Protein AF-A0AAE8EPE5-F1 (afdb_monomer_lite)

Structure (mmCIF, N/CA/C/O backbone):
data_AF-A0AAE8EPE5-F1
#
_entry.id   AF-A0AAE8EPE5-F1
#
loop_
_atom_site.group_PDB
_atom_site.id
_atom_site.type_symbol
_atom_site.label_atom_id
_atom_site.label_alt_id
_atom_site.label_comp_id
_atom_site.label_asym_id
_atom_site.label_entity_id
_atom_site.label_seq_id
_atom_site.pdbx_PDB_ins_code
_atom_site.Cartn_x
_atom_site.Cartn_y
_atom_site.Cartn_z
_atom_site.occupancy
_atom_site.B_iso_or_equiv
_atom_site.auth_seq_id
_atom_site.auth_comp_id
_atom_site.auth_asym_id
_atom_site.auth_atom_id
_atom_site.pdbx_PDB_model_num
ATOM 1 N N . MET A 1 1 ? 23.781 6.817 -7.89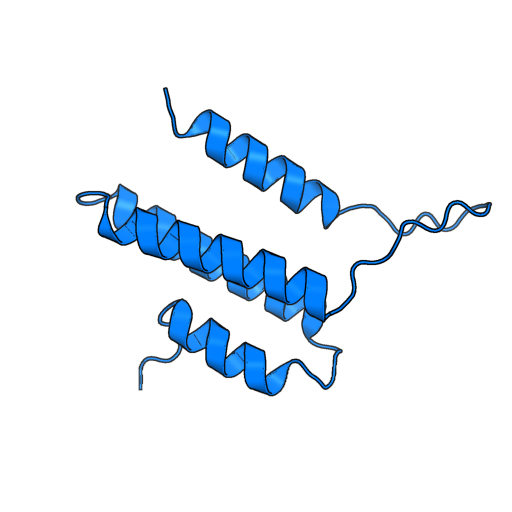5 1.00 42.94 1 MET A N 1
ATOM 2 C CA . MET A 1 1 ? 23.795 6.710 -6.418 1.00 42.94 1 MET A CA 1
ATOM 3 C C . MET A 1 1 ? 22.390 7.028 -5.912 1.00 42.94 1 MET A C 1
ATOM 5 O O . MET A 1 1 ? 22.169 8.145 -5.475 1.00 42.94 1 MET A O 1
ATOM 9 N N . THR A 1 2 ? 21.420 6.117 -6.054 1.00 46.47 2 THR A N 1
ATOM 10 C CA . THR A 1 2 ? 19.996 6.486 -5.844 1.00 46.47 2 THR A CA 1
ATOM 11 C C . THR A 1 2 ? 19.130 5.378 -5.239 1.00 46.47 2 THR A C 1
ATOM 13 O O . THR A 1 2 ? 18.281 5.682 -4.417 1.00 46.47 2 THR A O 1
ATOM 16 N N . ALA A 1 3 ? 19.396 4.097 -5.518 1.00 38.91 3 ALA A N 1
ATOM 17 C CA . ALA A 1 3 ? 18.581 3.006 -4.965 1.00 38.91 3 ALA A CA 1
ATOM 18 C C . ALA A 1 3 ? 18.785 2.762 -3.452 1.00 38.91 3 ALA A C 1
ATOM 20 O O . ALA A 1 3 ? 17.855 2.378 -2.754 1.00 38.91 3 ALA A O 1
ATOM 21 N N . VAL A 1 4 ? 19.992 3.002 -2.922 1.00 40.97 4 VAL A N 1
ATOM 22 C CA . VAL A 1 4 ? 20.314 2.709 -1.508 1.00 40.97 4 VAL A CA 1
ATOM 23 C C . VAL A 1 4 ? 19.598 3.669 -0.549 1.00 40.97 4 VAL A C 1
ATOM 25 O O . VAL A 1 4 ? 19.087 3.232 0.475 1.00 40.97 4 VAL A O 1
ATOM 28 N N . ALA A 1 5 ? 19.485 4.950 -0.915 1.00 42.41 5 ALA A N 1
ATOM 29 C CA . ALA A 1 5 ? 18.816 5.953 -0.085 1.00 42.41 5 ALA A CA 1
ATOM 30 C C . ALA A 1 5 ? 17.290 5.742 -0.021 1.00 42.41 5 ALA A C 1
ATOM 32 O O . ALA A 1 5 ? 16.684 5.939 1.029 1.00 42.41 5 ALA A O 1
ATOM 33 N N . GLU A 1 6 ? 16.664 5.297 -1.117 1.00 43.16 6 GLU A N 1
ATOM 34 C CA . GLU A 1 6 ? 15.231 4.968 -1.132 1.00 43.16 6 GLU A CA 1
ATOM 35 C C . GLU A 1 6 ? 14.929 3.743 -0.254 1.00 43.16 6 GLU A C 1
ATOM 37 O O . GLU A 1 6 ? 13.972 3.760 0.521 1.00 43.16 6 GLU A O 1
ATOM 42 N N . ILE A 1 7 ? 15.793 2.720 -0.293 1.00 44.91 7 ILE A N 1
ATOM 43 C CA . ILE A 1 7 ? 15.673 1.520 0.550 1.00 44.91 7 ILE A CA 1
ATOM 44 C C . ILE A 1 7 ? 15.849 1.858 2.037 1.00 44.91 7 ILE A C 1
ATOM 46 O O . ILE A 1 7 ? 15.122 1.311 2.864 1.00 44.91 7 ILE A O 1
ATOM 50 N N . GLU A 1 8 ? 16.751 2.776 2.397 1.00 43.47 8 GLU A N 1
ATOM 51 C CA . GLU A 1 8 ? 16.912 3.236 3.784 1.00 43.47 8 GLU A CA 1
ATOM 52 C C . GLU A 1 8 ? 15.668 3.969 4.303 1.00 43.47 8 GLU A C 1
ATOM 54 O O . GLU A 1 8 ? 15.232 3.702 5.421 1.00 43.47 8 GLU A O 1
ATOM 59 N N . VAL A 1 9 ? 15.031 4.823 3.492 1.00 53.75 9 VAL A N 1
ATOM 60 C CA . VAL A 1 9 ? 13.784 5.511 3.879 1.00 53.75 9 VAL A CA 1
ATOM 61 C C . VAL A 1 9 ? 12.643 4.514 4.083 1.00 53.75 9 VAL A C 1
ATOM 63 O O . VAL A 1 9 ? 11.910 4.605 5.072 1.00 53.75 9 VAL A O 1
ATOM 66 N N . ILE A 1 10 ? 12.518 3.526 3.195 1.00 48.41 10 ILE A N 1
ATOM 67 C CA . ILE A 1 10 ? 11.511 2.465 3.311 1.00 48.41 10 ILE A CA 1
ATOM 68 C C . ILE A 1 10 ? 11.803 1.593 4.538 1.00 48.41 10 ILE A C 1
ATOM 70 O O . ILE A 1 10 ? 10.889 1.302 5.304 1.00 48.41 10 ILE A O 1
ATOM 74 N N . ALA A 1 11 ? 13.062 1.232 4.798 1.00 47.78 11 ALA A N 1
ATOM 75 C CA . ALA A 1 11 ? 13.461 0.465 5.978 1.00 47.78 11 ALA A CA 1
ATOM 76 C C . ALA A 1 11 ? 13.206 1.232 7.288 1.00 47.78 11 ALA A C 1
ATOM 78 O O . ALA A 1 11 ? 12.715 0.644 8.254 1.00 47.78 11 ALA A O 1
ATOM 79 N N . GLN A 1 12 ? 13.452 2.545 7.317 1.00 52.09 12 GLN A N 1
ATOM 80 C CA . GLN A 1 12 ? 13.148 3.411 8.460 1.00 52.09 12 GLN A CA 1
ATOM 81 C C . GLN A 1 12 ? 11.633 3.466 8.722 1.00 52.09 12 GLN A C 1
ATOM 83 O O . GLN A 1 12 ? 11.183 3.338 9.864 1.00 52.09 12 GLN A O 1
ATOM 88 N N . GLN A 1 13 ? 10.820 3.574 7.669 1.00 53.66 13 GLN A N 1
ATOM 89 C CA . GLN A 1 13 ? 9.360 3.597 7.786 1.00 53.66 13 GLN A CA 1
ATOM 90 C C . GLN A 1 13 ? 8.790 2.220 8.162 1.00 53.66 13 GLN A C 1
ATOM 92 O O . GLN A 1 13 ? 7.929 2.137 9.032 1.00 53.66 13 GLN A O 1
ATOM 97 N N . VAL A 1 14 ? 9.343 1.124 7.635 1.00 46.06 14 VAL A N 1
ATOM 98 C CA . VAL A 1 14 ? 9.014 -0.260 8.031 1.00 46.06 14 VAL A CA 1
ATOM 99 C C . VAL A 1 14 ? 9.445 -0.563 9.473 1.00 46.06 14 VAL A C 1
ATOM 101 O O . VAL A 1 14 ? 8.741 -1.278 10.184 1.00 46.06 14 VAL A O 1
ATOM 104 N N . SER A 1 15 ? 10.539 0.024 9.968 1.00 47.22 15 SER A N 1
ATOM 105 C CA . SER A 1 15 ? 10.920 -0.083 11.387 1.00 47.22 15 SER A CA 1
ATOM 106 C C . SER A 1 15 ? 9.913 0.598 12.321 1.00 47.22 15 SER A C 1
ATOM 108 O O . SER A 1 15 ? 9.719 0.146 13.447 1.00 47.22 15 SER A O 1
ATOM 110 N N . THR A 1 16 ? 9.186 1.604 11.823 1.00 47.72 16 THR A N 1
ATOM 111 C CA . THR A 1 16 ? 8.070 2.230 12.552 1.00 47.72 16 THR A CA 1
ATOM 112 C C . THR A 1 16 ? 6.892 1.255 12.693 1.00 47.72 16 THR A C 1
ATOM 114 O O . THR A 1 16 ? 6.196 1.270 13.702 1.00 47.72 16 THR A O 1
ATOM 117 N N . PHE A 1 17 ? 6.722 0.328 11.741 1.00 48.22 17 PHE A N 1
ATOM 118 C CA . PHE A 1 17 ? 5.730 -0.754 11.808 1.00 48.22 17 PHE A CA 1
ATOM 119 C C . PHE A 1 17 ? 6.138 -1.928 12.719 1.00 48.22 17 PHE A C 1
ATOM 121 O O . PHE A 1 17 ? 5.285 -2.729 13.104 1.00 48.22 17 PHE A O 1
ATOM 128 N N . ARG A 1 18 ? 7.422 -2.063 13.080 1.00 43.19 18 ARG A N 1
ATOM 129 C CA . ARG A 1 18 ? 7.938 -3.131 13.955 1.00 43.19 18 ARG A CA 1
ATOM 130 C C . ARG A 1 18 ? 8.585 -2.541 15.208 1.00 43.19 18 ARG A C 1
ATOM 132 O O . ARG A 1 18 ? 9.807 -2.447 15.297 1.00 43.19 18 ARG A O 1
ATOM 139 N N . ARG A 1 19 ? 7.791 -2.295 16.251 1.00 45.97 19 ARG A N 1
ATOM 140 C CA . ARG A 1 19 ? 8.298 -2.473 17.619 1.00 45.97 19 ARG A CA 1
ATOM 141 C C . ARG A 1 19 ? 7.485 -3.522 18.372 1.00 45.97 19 ARG A C 1
ATOM 143 O O . ARG A 1 19 ? 6.270 -3.593 18.197 1.00 45.97 19 ARG A O 1
ATOM 150 N N . PRO A 1 20 ? 8.162 -4.385 19.148 1.00 40.81 20 PRO A N 1
ATOM 151 C CA . PRO A 1 20 ? 7.505 -5.420 19.920 1.00 40.81 20 PRO A CA 1
ATOM 152 C C . PRO A 1 20 ? 6.625 -4.751 20.973 1.00 40.81 20 PRO A C 1
ATOM 154 O O . PRO A 1 20 ? 7.026 -3.762 21.583 1.00 40.81 20 PRO A O 1
ATOM 157 N N . VAL A 1 21 ? 5.428 -5.301 21.179 1.00 44.25 21 VAL A N 1
ATOM 158 C CA . VAL A 1 21 ? 4.616 -5.015 22.363 1.00 44.25 21 VAL A CA 1
ATOM 159 C C . VAL A 1 21 ? 5.416 -5.535 23.554 1.00 44.25 21 VAL A C 1
ATOM 161 O O . VAL A 1 21 ? 5.339 -6.717 23.894 1.00 44.25 21 VAL A O 1
ATOM 164 N N . ASP A 1 22 ? 6.268 -4.684 24.117 1.00 41.38 22 ASP A N 1
ATOM 165 C CA . ASP A 1 22 ? 7.046 -5.026 25.293 1.00 41.38 22 ASP A CA 1
ATOM 166 C C . ASP A 1 22 ? 6.063 -5.114 26.464 1.00 41.38 22 ASP A C 1
ATOM 168 O O . ASP A 1 22 ? 5.495 -4.122 26.929 1.00 41.38 22 ASP A O 1
ATOM 172 N N . LYS A 1 23 ? 5.764 -6.347 26.881 1.00 44.66 23 LYS A N 1
ATOM 173 C CA . LYS A 1 23 ? 4.948 -6.629 28.063 1.00 44.66 23 LYS A CA 1
ATOM 174 C C . LYS A 1 23 ? 5.783 -6.310 29.297 1.00 44.66 23 LYS A C 1
ATOM 176 O O . LYS A 1 23 ? 6.269 -7.213 29.973 1.00 44.66 23 LYS A O 1
ATOM 181 N N . GLY A 1 24 ? 5.949 -5.035 29.612 1.00 43.69 24 GLY A N 1
ATOM 182 C CA . GLY A 1 24 ? 6.693 -4.680 30.807 1.00 43.69 24 GLY A CA 1
ATOM 183 C C . GLY A 1 24 ? 6.964 -3.200 30.965 1.00 43.69 24 GLY A C 1
ATOM 184 O O . GLY A 1 24 ? 8.009 -2.730 30.553 1.00 43.69 24 GLY A O 1
ATOM 185 N N . LYS A 1 25 ? 6.086 -2.556 31.741 1.00 39.56 25 LYS A N 1
ATOM 186 C CA . LYS A 1 25 ? 6.336 -1.339 32.528 1.00 39.56 25 LYS A CA 1
ATOM 187 C C . LYS A 1 25 ? 6.387 -0.007 31.762 1.00 39.56 25 LYS A C 1
ATOM 189 O O . LYS A 1 25 ? 7.395 0.345 31.171 1.00 39.56 25 LYS A O 1
ATOM 194 N N . GLY A 1 26 ? 5.346 0.792 32.006 1.00 38.78 26 GLY A N 1
ATOM 195 C CA . GLY A 1 26 ? 5.490 2.220 32.296 1.00 38.78 26 GLY A CA 1
ATOM 196 C C . GLY A 1 26 ? 5.421 3.166 31.103 1.00 38.78 26 GLY A C 1
ATOM 197 O O . GLY A 1 26 ? 6.450 3.589 30.602 1.00 38.78 26 GLY A O 1
ATOM 198 N N . ASP A 1 27 ? 4.196 3.533 30.729 1.00 40.00 27 ASP A N 1
ATOM 199 C CA . ASP A 1 27 ? 3.758 4.902 30.410 1.00 40.00 27 ASP A CA 1
ATOM 200 C C . ASP A 1 27 ? 4.610 5.788 29.479 1.00 40.00 27 ASP A C 1
ATOM 202 O O . ASP A 1 27 ? 4.599 7.009 29.603 1.00 40.00 27 ASP A O 1
ATOM 206 N N . GLU A 1 28 ? 5.242 5.219 28.457 1.00 39.62 28 GLU A N 1
ATOM 207 C CA . GLU A 1 28 ? 5.358 5.913 27.173 1.00 39.62 28 GLU A CA 1
ATOM 208 C C . GLU A 1 28 ? 4.373 5.255 26.213 1.00 39.62 28 GLU A C 1
ATOM 210 O O . GLU A 1 28 ? 4.629 4.190 25.648 1.00 39.62 28 GLU A O 1
ATOM 215 N N . MET A 1 29 ? 3.197 5.872 26.063 1.00 41.16 29 MET A N 1
ATOM 216 C CA . MET A 1 29 ? 2.281 5.551 24.975 1.00 41.16 29 MET A CA 1
ATOM 217 C C . MET A 1 29 ? 3.036 5.763 23.661 1.00 41.16 29 MET A C 1
ATOM 219 O O . MET A 1 29 ? 3.128 6.878 23.154 1.00 41.16 29 MET A O 1
ATOM 223 N N . ALA A 1 30 ? 3.594 4.692 23.100 1.00 49.59 30 ALA A N 1
ATOM 224 C CA . ALA A 1 30 ? 3.922 4.660 21.689 1.00 49.59 30 ALA A CA 1
ATOM 225 C C . ALA A 1 30 ? 2.608 4.957 20.960 1.00 49.59 30 ALA A C 1
ATOM 227 O O . ALA A 1 30 ? 1.698 4.129 20.995 1.00 49.59 30 ALA A O 1
ATOM 228 N N . ASN A 1 31 ? 2.473 6.168 20.409 1.00 51.31 31 ASN A N 1
ATOM 229 C CA . ASN A 1 31 ? 1.291 6.590 19.665 1.00 51.31 31 ASN A CA 1
ATOM 230 C C . ASN A 1 31 ? 1.031 5.558 18.567 1.00 51.31 31 ASN A C 1
ATOM 232 O O . ASN A 1 31 ? 1.736 5.523 17.558 1.00 51.31 31 ASN A O 1
ATOM 236 N N . ALA A 1 32 ? 0.067 4.670 18.807 1.00 61.34 32 ALA A N 1
ATOM 237 C CA . ALA A 1 32 ? -0.356 3.699 17.823 1.00 61.34 32 ALA A CA 1
ATOM 238 C C . ALA A 1 32 ? -0.914 4.487 16.638 1.00 61.34 32 ALA A C 1
ATOM 240 O O . ALA A 1 32 ? -1.813 5.308 16.819 1.00 61.34 32 ALA A O 1
ATOM 241 N N . LEU A 1 33 ? -0.347 4.267 15.451 1.00 69.06 33 LEU A N 1
ATOM 242 C CA . LEU A 1 33 ? -0.852 4.890 14.235 1.00 69.06 33 LEU A CA 1
ATOM 243 C C . LEU A 1 33 ? -2.317 4.491 14.053 1.00 69.06 33 LEU A C 1
ATOM 245 O O . LEU A 1 33 ? -2.683 3.319 14.177 1.00 69.06 33 LEU A O 1
ATOM 249 N N . THR A 1 34 ? -3.149 5.476 13.756 1.00 83.62 34 THR A N 1
ATOM 250 C CA . THR A 1 34 ? -4.552 5.267 13.412 1.00 83.62 34 THR A CA 1
ATOM 251 C C . THR A 1 34 ? -4.676 4.530 12.076 1.00 83.62 34 THR A C 1
ATOM 253 O O . THR A 1 34 ? -3.757 4.537 11.250 1.00 83.62 34 THR A O 1
ATOM 256 N N . TYR A 1 35 ? -5.838 3.917 11.831 1.00 82.88 35 TYR A N 1
ATOM 257 C CA . TYR A 1 35 ? -6.167 3.325 10.529 1.00 82.88 35 TYR A CA 1
ATOM 258 C C . TYR A 1 35 ? -5.913 4.305 9.373 1.00 82.88 35 TYR A C 1
ATOM 260 O O . TYR A 1 35 ? -5.308 3.945 8.361 1.00 82.88 35 TYR A O 1
ATOM 268 N N . GLU A 1 36 ? -6.335 5.559 9.544 1.00 86.62 36 GLU A N 1
ATOM 269 C CA . GLU A 1 36 ? -6.181 6.613 8.545 1.00 86.62 36 GLU A CA 1
ATOM 270 C C . GLU A 1 36 ? -4.703 6.909 8.260 1.00 86.62 36 GLU A C 1
ATOM 272 O O . GLU A 1 36 ? -4.296 6.998 7.101 1.00 86.62 36 GLU A O 1
ATOM 277 N N . GLU A 1 37 ? -3.864 6.989 9.295 1.00 83.69 37 GLU A N 1
ATOM 278 C CA . GLU A 1 37 ? -2.425 7.205 9.133 1.00 83.69 37 GLU A CA 1
ATOM 279 C C . GLU A 1 37 ? -1.743 6.038 8.415 1.00 83.69 37 GLU A C 1
ATOM 281 O O . GLU A 1 37 ? -0.971 6.266 7.480 1.00 83.69 37 GLU A O 1
ATOM 286 N N . ILE A 1 38 ? -2.060 4.799 8.801 1.00 84.62 38 ILE A N 1
ATOM 287 C CA . ILE A 1 38 ? -1.532 3.581 8.167 1.00 84.62 38 ILE A CA 1
ATOM 288 C C . ILE A 1 38 ? -1.922 3.546 6.684 1.00 84.62 38 ILE A C 1
ATOM 290 O O . ILE A 1 38 ? -1.079 3.315 5.814 1.00 84.62 38 ILE A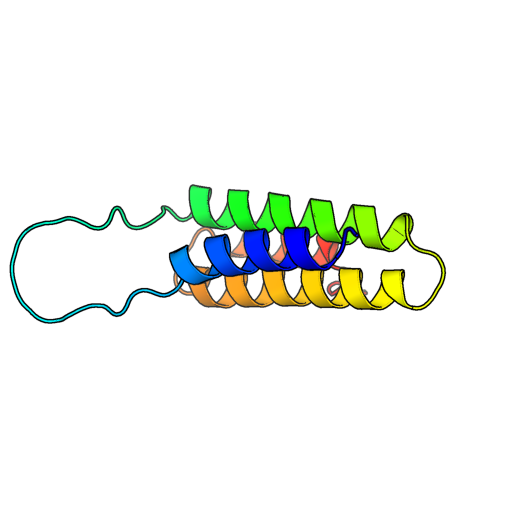 O 1
ATOM 294 N N . THR A 1 39 ? -3.184 3.842 6.384 1.00 89.25 39 THR A N 1
ATOM 295 C CA . THR A 1 39 ? -3.729 3.843 5.021 1.00 89.25 39 THR A CA 1
ATOM 296 C C . THR A 1 39 ? -3.156 4.972 4.172 1.00 89.25 39 THR A C 1
ATOM 298 O O . THR A 1 39 ? -2.831 4.764 2.997 1.00 89.25 39 THR A O 1
ATOM 301 N N . ARG A 1 40 ? -2.945 6.159 4.752 1.00 89.25 40 ARG A N 1
ATOM 302 C CA . ARG A 1 40 ? -2.293 7.287 4.077 1.00 89.25 40 ARG A CA 1
ATOM 303 C C . ARG A 1 40 ? -0.847 6.957 3.716 1.00 89.25 40 ARG A C 1
ATOM 305 O O . ARG A 1 40 ? -0.446 7.206 2.580 1.00 89.25 40 ARG A O 1
ATOM 312 N N . ILE A 1 41 ? -0.081 6.380 4.644 1.00 86.94 41 ILE A N 1
ATOM 313 C CA . ILE A 1 41 ? 1.311 5.963 4.406 1.00 86.94 41 ILE A CA 1
ATOM 314 C C . ILE A 1 41 ? 1.364 4.917 3.290 1.00 86.94 41 ILE A C 1
ATOM 316 O O . ILE A 1 41 ? 2.113 5.089 2.328 1.00 86.94 41 ILE A O 1
ATOM 320 N N . ALA A 1 42 ? 0.533 3.875 3.373 1.00 88.31 42 ALA A N 1
ATOM 321 C CA . ALA A 1 42 ? 0.473 2.831 2.353 1.00 88.31 42 ALA A CA 1
ATOM 322 C C . ALA A 1 42 ? 0.129 3.404 0.972 1.00 88.31 42 ALA A C 1
ATOM 324 O O . ALA A 1 42 ? 0.811 3.116 -0.009 1.00 88.31 42 ALA A O 1
ATOM 325 N N . THR A 1 43 ? -0.870 4.289 0.901 1.00 91.50 43 THR A N 1
ATOM 326 C CA . THR A 1 43 ? -1.283 4.939 -0.351 1.00 91.50 43 THR A CA 1
ATOM 327 C C . THR A 1 43 ? -0.148 5.771 -0.954 1.00 91.50 43 THR A C 1
ATOM 329 O O . THR A 1 43 ? 0.082 5.708 -2.163 1.00 91.50 43 THR A O 1
ATOM 332 N N . GLN A 1 44 ? 0.585 6.534 -0.137 1.00 88.38 44 GLN A N 1
ATOM 333 C CA . GLN A 1 44 ? 1.731 7.325 -0.596 1.00 88.38 44 GLN A CA 1
ATOM 334 C C . GLN A 1 44 ? 2.847 6.434 -1.156 1.00 88.38 44 GLN A C 1
ATOM 336 O O . GLN A 1 44 ? 3.343 6.704 -2.249 1.00 88.38 44 GLN A O 1
ATOM 341 N N . GLN A 1 45 ? 3.185 5.348 -0.456 1.00 87.62 45 GLN A N 1
ATOM 342 C CA . GLN A 1 45 ? 4.215 4.403 -0.893 1.00 87.62 45 GLN A CA 1
ATOM 343 C C . GLN A 1 45 ? 3.830 3.686 -2.190 1.00 87.62 45 GLN A C 1
ATOM 345 O O . GLN A 1 45 ? 4.591 3.710 -3.154 1.00 87.62 45 GLN A O 1
ATOM 350 N N . ILE A 1 46 ? 2.616 3.133 -2.261 1.00 91.94 46 ILE A N 1
ATOM 351 C CA . ILE A 1 46 ? 2.099 2.468 -3.466 1.00 91.94 46 ILE A CA 1
ATOM 352 C C . ILE A 1 46 ? 2.111 3.429 -4.659 1.00 91.94 46 ILE A C 1
ATOM 354 O O . ILE A 1 46 ? 2.544 3.059 -5.747 1.00 91.94 46 ILE A O 1
ATOM 358 N N . THR A 1 47 ? 1.682 4.679 -4.465 1.00 90.94 47 THR A N 1
ATOM 359 C CA . THR A 1 47 ? 1.690 5.694 -5.530 1.00 90.94 47 THR A CA 1
ATOM 360 C C . THR A 1 47 ? 3.108 5.986 -6.018 1.00 90.94 47 THR A C 1
ATOM 362 O O . THR A 1 47 ? 3.331 6.035 -7.226 1.00 90.94 47 THR A O 1
ATOM 365 N N . GLY A 1 48 ? 4.065 6.150 -5.099 1.00 87.38 48 GLY A N 1
ATOM 366 C CA . GLY A 1 48 ? 5.469 6.390 -5.434 1.00 87.38 48 GLY A CA 1
ATOM 367 C C . GLY A 1 48 ? 6.082 5.233 -6.219 1.00 87.38 48 GLY A C 1
ATOM 368 O O . GLY A 1 48 ? 6.646 5.445 -7.291 1.00 87.38 48 GLY A O 1
ATOM 369 N N . PHE A 1 49 ? 5.894 4.001 -5.747 1.00 88.75 49 PHE A N 1
ATOM 370 C CA . PHE A 1 49 ? 6.378 2.809 -6.439 1.00 88.75 49 PHE A CA 1
ATOM 371 C C . PHE A 1 49 ? 5.752 2.646 -7.828 1.00 88.75 49 PHE A C 1
ATOM 373 O O . PHE A 1 49 ? 6.472 2.436 -8.798 1.00 88.75 49 PHE A O 1
ATOM 380 N N . MET A 1 50 ? 4.439 2.837 -7.969 1.00 87.25 50 MET A N 1
ATOM 381 C CA . MET A 1 50 ? 3.765 2.746 -9.271 1.00 87.25 50 MET A CA 1
ATOM 382 C C . MET A 1 50 ? 4.139 3.880 -10.241 1.00 87.25 50 MET A C 1
ATOM 384 O O . MET A 1 50 ? 4.026 3.717 -11.456 1.00 87.25 50 MET A O 1
ATOM 388 N N . ALA A 1 51 ? 4.557 5.044 -9.741 1.00 86.94 51 ALA A N 1
ATOM 389 C CA . ALA A 1 51 ? 5.105 6.108 -10.580 1.00 86.94 51 ALA A CA 1
ATOM 390 C C . ALA A 1 51 ? 6.525 5.763 -11.053 1.00 86.94 51 ALA A C 1
ATOM 392 O O . AL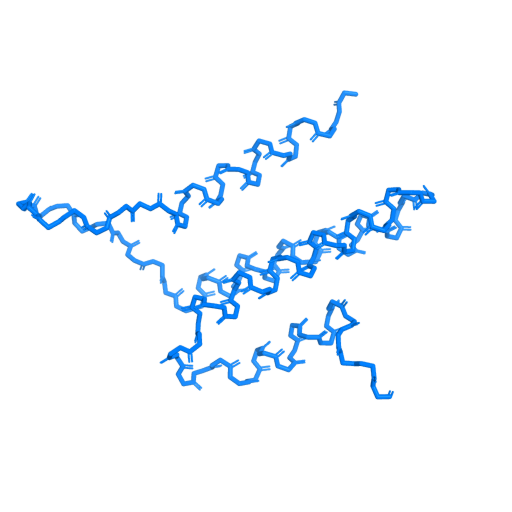A A 1 51 ? 6.840 5.928 -12.233 1.00 86.94 51 ALA A O 1
ATOM 393 N N . ASN A 1 52 ? 7.354 5.228 -10.153 1.00 83.88 52 ASN A N 1
ATOM 394 C CA . ASN A 1 52 ? 8.712 4.795 -10.466 1.00 83.88 52 ASN A CA 1
ATOM 395 C C . ASN A 1 52 ? 8.730 3.613 -11.439 1.00 83.88 52 ASN A C 1
ATOM 397 O O . ASN A 1 52 ? 9.558 3.606 -12.348 1.00 83.88 52 ASN A O 1
ATOM 401 N N . SER A 1 53 ? 7.783 2.673 -11.326 1.00 83.25 53 SER A N 1
ATOM 402 C CA . SER A 1 53 ? 7.703 1.543 -12.254 1.00 83.25 53 SER A CA 1
ATOM 403 C C . SER A 1 53 ? 7.519 2.005 -13.700 1.00 83.25 53 SER A C 1
ATOM 405 O O . SER A 1 53 ? 8.227 1.553 -14.588 1.00 83.25 53 SER A O 1
ATOM 407 N N . LYS A 1 54 ? 6.666 3.009 -13.930 1.00 80.50 54 LYS A N 1
ATOM 408 C CA . LYS A 1 54 ? 6.442 3.606 -15.260 1.00 80.50 54 LYS A CA 1
ATOM 409 C C . LYS A 1 54 ? 7.625 4.425 -15.788 1.00 80.50 54 LYS A C 1
ATOM 411 O O . LYS A 1 54 ? 7.688 4.683 -16.986 1.00 80.50 54 LYS A O 1
ATOM 416 N N . SER A 1 55 ? 8.507 4.887 -14.903 1.00 77.31 55 SER A N 1
ATOM 417 C CA . SER A 1 55 ? 9.664 5.730 -15.239 1.00 77.31 55 SER A CA 1
ATOM 418 C C . SER A 1 55 ? 10.919 4.906 -15.557 1.00 77.31 55 SER A C 1
ATOM 420 O O . SER A 1 55 ? 11.810 5.366 -16.273 1.00 77.31 55 SER A O 1
ATOM 422 N N . CYS A 1 56 ? 11.004 3.677 -15.046 1.00 71.75 56 CYS A N 1
ATOM 423 C CA . CYS A 1 56 ? 12.117 2.775 -15.313 1.00 71.75 56 CYS A CA 1
ATOM 424 C C . CYS A 1 56 ? 11.900 1.969 -16.599 1.00 71.75 56 CYS A C 1
ATOM 426 O O . CYS A 1 56 ? 10.853 1.359 -16.789 1.00 71.75 56 CYS A O 1
ATOM 428 N N . ALA A 1 57 ? 12.923 1.909 -17.456 1.00 62.09 57 ALA A N 1
ATOM 429 C CA . ALA A 1 57 ? 12.964 0.936 -18.543 1.00 62.09 57 ALA A CA 1
ATOM 430 C C . ALA A 1 57 ? 13.293 -0.462 -17.986 1.00 62.09 57 ALA A C 1
ATOM 432 O O . ALA A 1 57 ? 14.163 -0.607 -17.119 1.00 62.09 57 ALA A O 1
ATOM 433 N N . ASP A 1 58 ? 12.599 -1.472 -18.502 1.00 64.50 58 ASP A N 1
ATOM 434 C CA . ASP A 1 58 ? 12.837 -2.899 -18.277 1.00 64.50 58 ASP A CA 1
ATOM 435 C C . ASP A 1 58 ? 12.764 -3.323 -16.794 1.00 64.50 58 ASP A C 1
ATOM 437 O O . ASP A 1 58 ? 11.746 -3.143 -16.126 1.00 64.50 58 ASP A O 1
ATOM 441 N N . SER A 1 59 ? 13.844 -3.887 -16.253 1.00 62.56 59 SER A N 1
ATOM 442 C CA . SER A 1 59 ? 13.869 -4.633 -14.988 1.00 62.56 59 SER A CA 1
ATOM 443 C C . SER A 1 59 ? 13.562 -3.801 -13.737 1.00 62.56 59 SER A C 1
ATOM 445 O O . SER A 1 59 ? 13.203 -4.354 -12.699 1.00 62.56 59 SER A O 1
ATOM 447 N N . GLY A 1 60 ? 13.725 -2.475 -13.805 1.00 64.31 60 GLY A N 1
ATOM 448 C CA . GLY A 1 60 ? 13.358 -1.582 -12.703 1.00 64.31 60 GLY A CA 1
ATOM 449 C C . GLY A 1 60 ? 11.843 -1.442 -12.554 1.00 64.31 60 GLY A C 1
ATOM 450 O O . GLY A 1 60 ? 11.354 -1.318 -11.434 1.00 64.31 60 GLY A O 1
ATOM 451 N N . SER A 1 61 ? 11.101 -1.519 -13.665 1.00 75.50 61 SER A N 1
ATOM 452 C CA . SER A 1 61 ? 9.640 -1.410 -13.662 1.00 75.50 61 SER A CA 1
ATOM 453 C C . SER A 1 61 ? 9.000 -2.517 -12.826 1.00 75.50 61 SER A C 1
ATOM 455 O O . SER A 1 61 ? 8.176 -2.243 -11.950 1.00 75.50 61 SER A O 1
ATOM 457 N N . ASP A 1 62 ? 9.435 -3.758 -13.049 1.00 83.31 62 ASP A N 1
ATOM 458 C CA . ASP A 1 62 ? 8.882 -4.933 -12.373 1.00 83.31 62 ASP A CA 1
ATOM 459 C C . ASP A 1 62 ? 9.197 -4.925 -10.873 1.00 83.31 62 ASP A C 1
ATOM 461 O O . ASP A 1 62 ? 8.308 -5.152 -10.057 1.00 83.31 62 ASP A O 1
ATOM 465 N N . LEU A 1 63 ? 10.420 -4.542 -10.487 1.00 86.44 63 LEU A N 1
ATOM 466 C CA . LEU A 1 63 ? 10.804 -4.437 -9.076 1.00 86.44 63 LEU A CA 1
ATOM 467 C C . LEU A 1 63 ? 9.950 -3.414 -8.313 1.00 86.44 63 LEU A C 1
ATOM 469 O O . LEU A 1 63 ? 9.488 -3.688 -7.205 1.00 86.44 63 LEU A O 1
ATOM 473 N N . TYR A 1 64 ? 9.728 -2.231 -8.892 1.00 85.31 64 TYR A N 1
ATOM 474 C CA . TYR A 1 64 ? 8.880 -1.220 -8.262 1.00 85.31 64 TYR A CA 1
ATOM 475 C C . TYR A 1 64 ? 7.413 -1.674 -8.202 1.00 85.31 64 TYR A C 1
ATOM 477 O O . TYR A 1 64 ? 6.737 -1.404 -7.208 1.00 85.31 64 TYR A O 1
ATOM 485 N N . ARG A 1 65 ? 6.918 -2.415 -9.204 1.00 87.31 65 ARG A N 1
ATOM 486 C CA . ARG A 1 65 ? 5.585 -3.034 -9.138 1.00 87.31 65 ARG A CA 1
ATOM 487 C C . ARG A 1 65 ? 5.497 -4.042 -7.987 1.00 87.31 65 ARG A C 1
ATOM 489 O O . ARG A 1 65 ? 4.552 -3.972 -7.202 1.00 87.31 65 ARG A O 1
ATOM 496 N N . ASP A 1 66 ? 6.497 -4.903 -7.825 1.00 89.25 66 ASP A N 1
ATOM 497 C CA . ASP A 1 66 ? 6.557 -5.876 -6.728 1.00 89.25 66 ASP A CA 1
ATOM 498 C C . ASP A 1 66 ? 6.593 -5.193 -5.352 1.00 89.25 66 ASP A C 1
ATOM 500 O O . ASP A 1 66 ? 5.938 -5.638 -4.407 1.00 89.25 66 ASP A O 1
ATOM 504 N N . TRP A 1 67 ? 7.304 -4.069 -5.222 1.00 90.50 67 TRP A N 1
ATOM 505 C CA . TRP A 1 67 ? 7.308 -3.275 -3.988 1.00 90.50 67 TRP A CA 1
ATOM 506 C C . TRP A 1 67 ? 5.954 -2.626 -3.694 1.00 90.50 67 TRP A C 1
ATOM 508 O O . TRP A 1 67 ? 5.532 -2.612 -2.535 1.00 90.50 67 TRP A O 1
ATOM 518 N N . ALA A 1 68 ? 5.238 -2.147 -4.716 1.00 90.00 68 ALA A N 1
ATOM 519 C CA . ALA A 1 68 ? 3.871 -1.649 -4.562 1.00 90.00 68 ALA A CA 1
ATOM 520 C C . ALA A 1 68 ? 2.931 -2.750 -4.043 1.00 90.00 68 ALA A C 1
ATOM 522 O O . ALA A 1 68 ? 2.198 -2.536 -3.075 1.00 90.00 68 ALA A O 1
ATOM 523 N N . VAL A 1 69 ? 3.017 -3.951 -4.621 1.00 92.19 69 VAL A N 1
ATOM 524 C CA . VAL A 1 69 ? 2.269 -5.136 -4.174 1.00 92.19 69 VAL A CA 1
ATOM 525 C C . VAL A 1 69 ? 2.632 -5.512 -2.731 1.00 92.19 69 VAL A C 1
ATOM 527 O O . VAL A 1 69 ? 1.750 -5.766 -1.909 1.00 92.19 69 VAL A O 1
ATOM 530 N N . GLY A 1 70 ? 3.919 -5.484 -2.375 1.00 89.12 70 GLY A N 1
ATOM 531 C CA . GLY A 1 70 ? 4.383 -5.737 -1.009 1.00 89.12 70 GLY A CA 1
ATOM 532 C C . GLY A 1 70 ? 3.840 -4.731 0.014 1.00 89.12 70 GLY A C 1
ATOM 533 O O . GLY A 1 70 ? 3.402 -5.128 1.096 1.00 89.12 70 GLY A O 1
ATOM 534 N N . ALA A 1 71 ? 3.812 -3.441 -0.331 1.00 88.25 71 ALA A N 1
ATOM 535 C CA . ALA A 1 71 ? 3.239 -2.393 0.514 1.00 88.25 71 ALA A CA 1
ATOM 536 C C . ALA A 1 71 ? 1.730 -2.591 0.736 1.00 88.25 71 ALA A C 1
ATOM 538 O O . ALA A 1 71 ? 1.253 -2.432 1.862 1.00 88.25 71 ALA A O 1
ATOM 539 N N . TYR A 1 72 ? 0.998 -3.005 -0.304 1.00 92.94 72 TYR A N 1
ATOM 540 C CA . TYR A 1 72 ? -0.412 -3.378 -0.192 1.00 92.94 72 TYR A CA 1
ATOM 541 C C . TYR A 1 72 ? -0.620 -4.552 0.779 1.00 92.94 72 TYR A C 1
ATOM 543 O O . TYR A 1 72 ? -1.423 -4.440 1.704 1.00 92.94 72 TYR A O 1
ATOM 551 N N . PHE A 1 73 ? 0.133 -5.648 0.642 1.00 88.94 73 PHE A N 1
ATOM 552 C CA . PHE A 1 73 ? -0.020 -6.800 1.539 1.00 88.94 73 PHE A CA 1
ATOM 553 C C . PHE A 1 73 ? 0.342 -6.483 2.993 1.00 88.94 73 PHE A C 1
ATOM 555 O O . PHE A 1 73 ? -0.293 -7.002 3.915 1.00 88.94 73 PHE A O 1
ATOM 562 N N . LEU A 1 74 ? 1.345 -5.629 3.217 1.00 86.81 74 LEU A N 1
ATOM 563 C CA . LEU A 1 74 ? 1.686 -5.165 4.558 1.00 86.81 74 LEU A CA 1
ATOM 564 C C . LEU A 1 74 ? 0.539 -4.351 5.166 1.00 86.81 74 LEU A C 1
ATOM 566 O O . LEU A 1 74 ? 0.149 -4.627 6.299 1.00 86.81 74 LEU A O 1
ATOM 570 N N . TRP A 1 75 ? -0.019 -3.400 4.411 1.00 90.00 75 TRP A N 1
ATOM 571 C CA . TRP A 1 75 ? -1.195 -2.634 4.824 1.00 90.00 75 TRP A CA 1
ATOM 572 C C . TRP A 1 75 ? -2.367 -3.561 5.159 1.00 90.00 75 TRP A C 1
ATOM 574 O O . TRP A 1 75 ? -2.842 -3.525 6.291 1.00 90.00 75 TRP A O 1
ATOM 584 N N . HIS A 1 76 ? -2.741 -4.460 4.241 1.00 87.69 76 HIS A N 1
ATOM 585 C CA . HIS A 1 76 ? -3.872 -5.376 4.406 1.00 87.69 76 HIS A CA 1
ATOM 586 C C . HIS A 1 76 ? -3.718 -6.231 5.667 1.00 87.69 76 HIS A C 1
ATOM 588 O O . HIS A 1 76 ? -4.646 -6.375 6.454 1.00 87.69 76 HIS A O 1
ATOM 594 N N . ARG A 1 77 ? -2.511 -6.746 5.933 1.00 85.50 77 ARG A N 1
ATOM 595 C CA . ARG A 1 77 ? -2.232 -7.517 7.151 1.00 85.50 77 ARG A CA 1
ATOM 596 C C . ARG A 1 77 ? -2.425 -6.699 8.432 1.00 85.50 77 ARG A C 1
ATOM 598 O O . ARG A 1 77 ? -2.839 -7.260 9.443 1.00 85.50 77 ARG A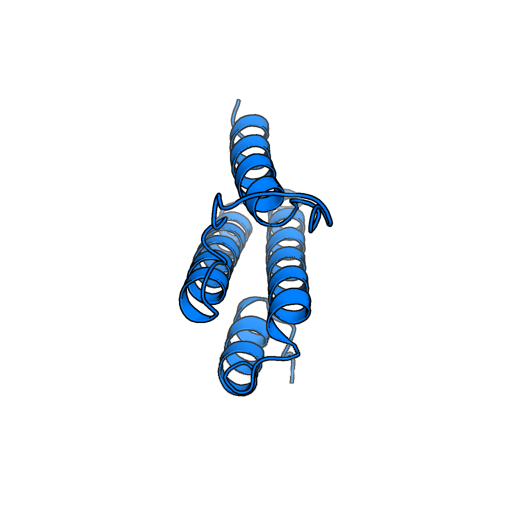 O 1
ATOM 605 N N . ILE A 1 78 ? -2.063 -5.419 8.419 1.00 82.06 78 ILE A N 1
ATOM 606 C CA . ILE A 1 78 ? -2.158 -4.539 9.590 1.00 82.06 78 ILE A CA 1
ATOM 607 C C . ILE A 1 78 ? -3.609 -4.110 9.829 1.00 82.06 78 ILE A C 1
ATOM 609 O O . ILE A 1 78 ? -4.039 -4.030 10.979 1.00 82.06 78 ILE A O 1
ATOM 613 N N . THR A 1 79 ? -4.364 -3.858 8.760 1.00 82.75 79 THR A N 1
ATOM 614 C C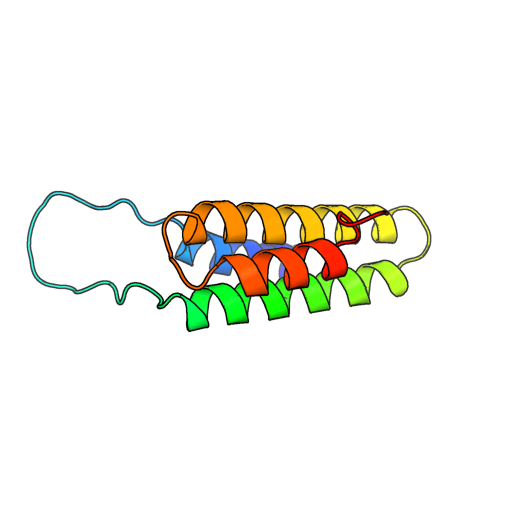A . THR A 1 79 ? -5.729 -3.322 8.821 1.00 82.75 79 THR A CA 1
ATOM 615 C C . THR A 1 79 ? -6.824 -4.387 8.748 1.00 82.75 79 THR A C 1
ATOM 617 O O . THR A 1 79 ? -7.982 -4.046 8.942 1.00 82.75 79 THR A O 1
ATOM 620 N N . ALA A 1 80 ? -6.491 -5.672 8.566 1.00 76.50 80 ALA A N 1
ATOM 621 C CA . ALA A 1 80 ? -7.450 -6.775 8.392 1.00 76.50 80 ALA A CA 1
ATOM 622 C C . ALA A 1 80 ? -8.528 -6.902 9.486 1.00 76.50 80 ALA A C 1
ATOM 624 O O . ALA A 1 80 ? -9.586 -7.474 9.247 1.00 76.50 80 ALA A O 1
ATOM 625 N N . ALA A 1 81 ? -8.258 -6.422 10.702 1.00 75.75 81 ALA A N 1
ATOM 626 C CA . ALA A 1 81 ? -9.213 -6.458 11.812 1.00 75.75 81 ALA A CA 1
ATOM 627 C C . ALA A 1 81 ? -10.073 -5.182 11.923 1.00 75.75 81 ALA A C 1
ATOM 629 O O . ALA A 1 81 ? -10.865 -5.064 12.859 1.00 75.75 81 ALA A O 1
ATOM 630 N N . MET A 1 82 ? -9.889 -4.213 11.022 1.00 75.75 82 MET A N 1
ATOM 631 C CA . MET A 1 82 ? -10.524 -2.896 11.074 1.00 75.75 82 MET A CA 1
ATOM 632 C C . MET A 1 82 ? -11.737 -2.850 10.124 1.00 75.75 82 MET A C 1
ATOM 634 O O . MET A 1 82 ? -11.585 -3.175 8.943 1.00 75.75 82 MET A O 1
ATOM 638 N N . PRO A 1 83 ? -12.933 -2.454 10.603 1.00 72.69 83 PRO A N 1
ATOM 639 C CA . PRO A 1 83 ? -14.156 -2.412 9.793 1.00 72.69 83 PRO A CA 1
ATOM 640 C C . PRO A 1 83 ? -14.080 -1.490 8.570 1.00 72.69 83 PRO A C 1
ATOM 642 O O . PRO A 1 83 ? -14.776 -1.709 7.585 1.00 72.69 83 PRO A O 1
ATOM 645 N N . GLU A 1 84 ? -13.250 -0.450 8.627 1.00 75.44 84 GLU A N 1
ATOM 646 C CA . GLU A 1 84 ? -13.091 0.546 7.565 1.00 75.44 84 GLU A CA 1
ATOM 647 C C . GLU A 1 84 ? -12.290 0.022 6.357 1.00 75.44 84 GLU A C 1
ATOM 649 O O . GLU A 1 84 ? -12.217 0.696 5.329 1.00 75.44 84 GLU A O 1
ATOM 654 N N . SER A 1 85 ? -11.703 -1.177 6.465 1.00 77.75 85 SER A N 1
ATOM 655 C CA . SER A 1 85 ? -10.720 -1.697 5.509 1.00 77.75 85 SER A CA 1
ATOM 656 C C . SER A 1 85 ? -11.287 -2.129 4.156 1.00 77.75 85 SER A C 1
ATOM 658 O O . SER A 1 85 ? -10.559 -2.053 3.173 1.00 77.75 85 SER A O 1
ATOM 660 N N . ASP A 1 86 ? -12.563 -2.505 4.047 1.00 83.06 86 ASP A N 1
ATOM 661 C CA . ASP A 1 86 ? -13.111 -3.097 2.812 1.00 83.06 86 ASP A CA 1
ATOM 662 C C . ASP A 1 86 ? -13.049 -2.149 1.599 1.00 83.06 86 ASP A C 1
ATOM 664 O O . ASP A 1 86 ? -12.668 -2.540 0.491 1.00 83.06 86 ASP A O 1
ATOM 668 N N . ALA A 1 87 ? -13.403 -0.875 1.798 1.00 87.00 87 ALA A N 1
ATOM 669 C CA . ALA A 1 87 ? -13.411 0.115 0.720 1.00 87.00 87 ALA A CA 1
ATOM 670 C C . ALA A 1 87 ? -11.988 0.467 0.254 1.00 87.00 87 ALA A C 1
ATOM 672 O O . ALA A 1 87 ? -11.732 0.603 -0.948 1.00 87.00 87 ALA A O 1
ATOM 673 N N . ASP A 1 88 ? -11.055 0.596 1.198 1.00 90.25 88 ASP A N 1
ATOM 674 C CA . ASP A 1 88 ? -9.651 0.843 0.887 1.00 90.25 88 ASP A CA 1
ATOM 675 C C . ASP A 1 88 ? -8.952 -0.399 0.336 1.00 90.25 88 ASP A C 1
ATOM 677 O O . ASP A 1 88 ? -8.063 -0.256 -0.499 1.00 90.25 88 ASP A O 1
ATOM 681 N N . ASP A 1 89 ? -9.384 -1.605 0.702 1.00 91.50 89 ASP A N 1
ATOM 682 C CA . ASP A 1 89 ? -8.844 -2.855 0.171 1.00 91.50 89 ASP A CA 1
ATOM 683 C C . ASP A 1 89 ? -9.109 -2.948 -1.330 1.00 91.50 89 ASP A C 1
ATOM 685 O O . ASP A 1 89 ? -8.170 -3.075 -2.116 1.00 91.50 89 ASP A O 1
ATOM 689 N N . ALA A 1 90 ? -10.359 -2.744 -1.753 1.00 90.94 90 ALA A N 1
ATOM 690 C CA . ALA A 1 90 ? -10.720 -2.703 -3.170 1.00 90.94 90 ALA A CA 1
ATOM 691 C C . ALA A 1 90 ? -10.037 -1.548 -3.927 1.00 90.94 90 ALA A C 1
ATOM 693 O O . ALA A 1 90 ? -9.718 -1.650 -5.115 1.00 90.94 90 ALA A O 1
ATOM 694 N N . ARG A 1 91 ? -9.815 -0.402 -3.273 1.00 92.94 91 ARG A N 1
ATOM 695 C CA . ARG A 1 91 ? -9.101 0.732 -3.880 1.00 92.94 91 ARG A CA 1
ATOM 696 C C . ARG A 1 91 ? -7.621 0.410 -4.092 1.00 92.94 91 ARG A C 1
ATOM 698 O O . ARG A 1 91 ? -7.102 0.640 -5.183 1.00 92.94 91 ARG A O 1
ATOM 705 N N . LEU A 1 92 ? -6.947 -0.100 -3.065 1.00 92.25 92 LEU A N 1
ATOM 706 C CA . LEU A 1 92 ? -5.514 -0.370 -3.091 1.00 92.25 92 LEU A CA 1
ATOM 707 C C . LEU A 1 92 ? -5.179 -1.594 -3.952 1.00 92.25 92 LEU A C 1
ATOM 709 O O . LEU A 1 92 ? -4.206 -1.518 -4.698 1.00 92.25 92 LEU A O 1
ATOM 713 N N . LYS A 1 93 ? -6.011 -2.648 -3.956 1.00 92.44 93 LYS A N 1
ATOM 714 C CA . LYS A 1 93 ? -5.897 -3.794 -4.883 1.00 92.44 93 LYS A CA 1
ATOM 715 C C . LYS A 1 93 ? -5.873 -3.358 -6.346 1.00 92.44 93 LYS A C 1
ATOM 717 O O . LYS A 1 93 ? -4.958 -3.728 -7.081 1.00 92.44 93 LYS A O 1
ATOM 722 N N . ARG A 1 94 ? -6.823 -2.509 -6.757 1.00 91.94 94 ARG A N 1
ATOM 723 C CA . ARG A 1 94 ? -6.850 -1.925 -8.111 1.00 91.94 94 ARG A CA 1
ATOM 724 C C . ARG A 1 94 ? -5.613 -1.089 -8.399 1.00 91.94 94 ARG A C 1
ATOM 726 O O . ARG A 1 94 ? -5.065 -1.148 -9.493 1.00 91.94 94 ARG A O 1
ATOM 733 N N . GLN A 1 95 ? -5.143 -0.329 -7.413 1.00 91.44 95 GLN A N 1
ATOM 734 C CA . GLN A 1 95 ? -3.978 0.535 -7.578 1.00 91.44 95 GLN A CA 1
ATOM 735 C C . GLN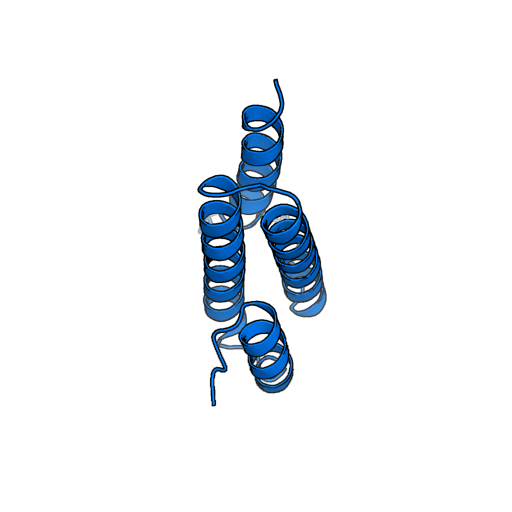 A 1 95 ? -2.683 -0.246 -7.853 1.00 91.44 95 GLN A C 1
ATOM 737 O O . GLN A 1 95 ? -1.835 0.245 -8.597 1.00 91.44 95 GLN A O 1
ATOM 742 N N . VAL A 1 96 ? -2.536 -1.447 -7.287 1.00 91.81 96 VAL A N 1
ATOM 743 C CA . VAL A 1 96 ? -1.382 -2.330 -7.534 1.00 91.81 96 VAL A CA 1
ATOM 744 C C . VAL A 1 96 ? -1.596 -3.315 -8.694 1.00 91.81 96 VAL A C 1
ATOM 746 O O . VAL A 1 96 ? -0.680 -4.063 -9.032 1.00 91.81 96 VAL A O 1
ATOM 749 N N . GLY A 1 97 ? -2.775 -3.304 -9.328 1.00 88.56 97 GLY A N 1
ATOM 750 C CA . GLY A 1 97 ? -3.122 -4.218 -10.420 1.00 88.56 97 GLY A CA 1
ATOM 751 C C . GLY A 1 97 ? -3.244 -5.673 -9.963 1.00 88.56 97 GLY A C 1
ATOM 752 O O . GLY A 1 97 ? -2.701 -6.556 -10.616 1.00 88.56 97 GLY A O 1
ATOM 753 N N . LEU A 1 98 ? -3.861 -5.897 -8.795 1.00 86.69 98 LEU A N 1
ATOM 754 C CA . LEU A 1 98 ? -4.263 -7.226 -8.307 1.00 86.69 98 LEU A CA 1
ATOM 755 C C . LEU A 1 98 ? -5.753 -7.520 -8.546 1.00 86.69 98 LEU A C 1
ATOM 757 O O . LEU A 1 98 ? -6.180 -8.657 -8.375 1.00 86.69 98 LEU A O 1
ATOM 761 N N . ASP A 1 99 ? -6.520 -6.495 -8.917 1.00 78.56 99 ASP A N 1
ATOM 762 C CA . ASP A 1 99 ? -7.897 -6.601 -9.408 1.00 78.56 99 ASP A CA 1
ATOM 763 C C . ASP A 1 99 ? -7.825 -6.589 -10.947 1.00 78.56 99 ASP A C 1
ATOM 765 O O . ASP A 1 99 ? -8.045 -5.558 -11.583 1.00 78.56 99 ASP A O 1
ATOM 769 N N . ASP A 1 100 ? -7.392 -7.710 -11.528 1.00 53.12 100 ASP A N 1
ATOM 770 C CA . ASP A 1 100 ? -7.477 -7.977 -12.969 1.00 53.12 100 ASP A CA 1
ATOM 771 C C . ASP A 1 100 ? -8.719 -8.862 -13.205 1.00 53.12 100 ASP A C 1
ATOM 773 O O . ASP A 1 100 ? -8.611 -10.089 -13.263 1.00 53.12 100 ASP A O 1
ATOM 777 N N . ASP A 1 101 ? -9.896 -8.231 -13.274 1.00 48.72 101 ASP A N 1
ATOM 778 C CA . ASP A 1 101 ? -11.070 -8.777 -13.983 1.00 48.72 101 ASP A CA 1
ATOM 779 C C . ASP A 1 101 ? -10.983 -8.417 -15.478 1.00 48.72 101 ASP A C 1
ATOM 781 O O . ASP A 1 101 ? -10.692 -7.234 -15.792 1.00 48.72 101 ASP A O 1
#

Radius of gyration: 15.52 Å; chains: 1; bounding box: 38×16×51 Å

Organism: NCBI:txid1109412

Secondary structure (DSSP, 8-state):
--HHHHHHHHHHHHHHH------S-------PPPHHHHHHHHHHHHHHHHHHHHHS-THHHHHHHHHHHHHHHHHHHHHTT-TTHHHHHHHHHHHHT----

Foldseek 3Di:
DPPVVVVVVVVVVVVLVDDDPPPDDDDPPPPDDDLVRLLVVLVVLLVVLCVQLVVDPDPSNVVSLVSNVVSLVVSCVVCVVPPVVPVSNVVSCVSSVVPDD

Sequence (101 aa):
MTAVAEIEVIAQQVSTFRRPVDKGKGDEMANALTYEEITRIATQQITGFMANSKSCADSGSDLYRDWAVGAYFLWHRITAAMPESDADDARLKRQVGLDDD

pLDDT: mean 71.36, std 19.53, range [38.78, 92.94]